Protein AF-A0A183MX30-F1 (afdb_monomer_lite)

Structure (mmCIF, N/CA/C/O backbone):
data_AF-A0A183MX30-F1
#
_entry.id   AF-A0A183MX30-F1
#
loop_
_atom_site.group_PDB
_atom_site.id
_atom_site.type_symbol
_atom_site.label_atom_id
_atom_site.label_alt_id
_atom_site.label_comp_id
_atom_site.label_asym_id
_atom_site.label_entity_id
_atom_site.label_seq_id
_atom_site.pdbx_PDB_ins_code
_atom_site.Cartn_x
_atom_site.Cartn_y
_atom_site.Cartn_z
_atom_site.occupancy
_atom_site.B_iso_or_equiv
_atom_site.auth_seq_id
_atom_site.auth_comp_id
_atom_site.auth_asym_id
_atom_site.auth_atom_id
_atom_site.pdbx_PDB_model_num
ATOM 1 N N . MET A 1 1 ? -20.136 -15.330 24.345 1.00 38.69 1 MET A N 1
ATOM 2 C CA . MET A 1 1 ? -18.735 -15.333 23.874 1.00 38.69 1 MET A CA 1
ATOM 3 C C . MET A 1 1 ? -18.656 -14.458 22.638 1.00 38.69 1 MET A C 1
ATOM 5 O O . MET A 1 1 ? -19.076 -14.880 21.572 1.00 38.69 1 MET A O 1
ATOM 9 N N . THR A 1 2 ? -18.221 -13.213 22.793 1.00 38.50 2 THR A N 1
ATOM 10 C CA . THR A 1 2 ? -17.940 -12.325 21.658 1.00 38.50 2 THR A CA 1
ATOM 11 C C . THR A 1 2 ? -16.667 -12.849 20.991 1.00 38.50 2 THR A C 1
ATOM 13 O O . THR A 1 2 ? -15.680 -13.014 21.712 1.00 38.50 2 THR A O 1
ATOM 16 N N . PRO A 1 3 ? -16.647 -13.178 19.687 1.00 45.16 3 PRO A N 1
ATOM 17 C CA . PRO A 1 3 ? -15.412 -13.617 19.052 1.00 45.16 3 PRO A CA 1
ATOM 18 C C . PRO A 1 3 ? -14.378 -12.498 19.205 1.00 45.16 3 PRO A C 1
ATOM 20 O O . PRO A 1 3 ? -14.671 -11.336 18.905 1.00 45.16 3 PRO A O 1
ATOM 23 N N . LEU A 1 4 ? -13.194 -12.835 19.734 1.00 46.47 4 LEU A N 1
ATOM 24 C CA . LEU A 1 4 ? -12.047 -11.933 19.707 1.00 46.47 4 LEU A CA 1
ATOM 25 C C . LEU A 1 4 ? -11.911 -11.442 18.267 1.00 46.47 4 LEU A C 1
ATOM 27 O O . LEU A 1 4 ? -11.867 -12.256 17.344 1.00 46.47 4 LEU A O 1
ATOM 31 N N . ARG A 1 5 ? -11.909 -10.116 18.086 1.00 47.94 5 ARG A N 1
ATOM 32 C CA . ARG A 1 5 ? -11.736 -9.488 16.775 1.00 47.94 5 ARG A CA 1
ATOM 33 C C . ARG A 1 5 ? -10.520 -10.148 16.120 1.00 47.94 5 ARG A C 1
ATOM 35 O O . ARG A 1 5 ? -9.455 -10.098 16.740 1.00 47.94 5 ARG A O 1
ATOM 42 N N . PRO A 1 6 ? -10.649 -10.786 14.943 1.00 50.72 6 PRO A N 1
ATOM 43 C CA . PRO A 1 6 ? -9.476 -11.258 14.235 1.00 50.72 6 PRO A CA 1
ATOM 44 C C . PRO A 1 6 ? -8.600 -10.029 14.032 1.00 50.72 6 PRO A C 1
ATOM 46 O O . PRO A 1 6 ? -9.053 -9.011 1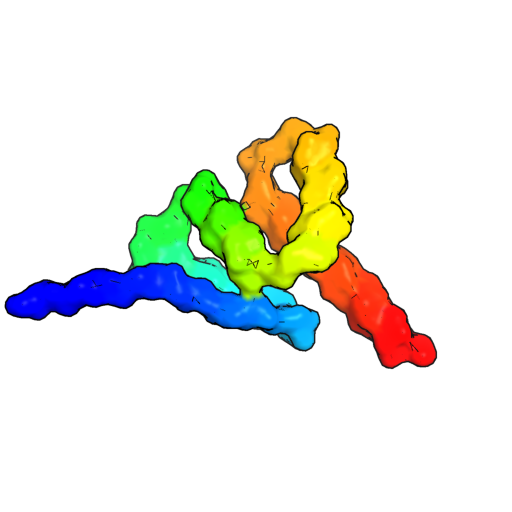3.505 1.00 50.72 6 PRO A O 1
ATOM 49 N N . SER A 1 7 ? -7.388 -10.081 14.577 1.00 57.94 7 SER A N 1
ATOM 50 C CA . SER A 1 7 ? -6.351 -9.091 14.334 1.00 57.94 7 SER A CA 1
ATOM 51 C C . SER A 1 7 ? -6.357 -8.793 12.84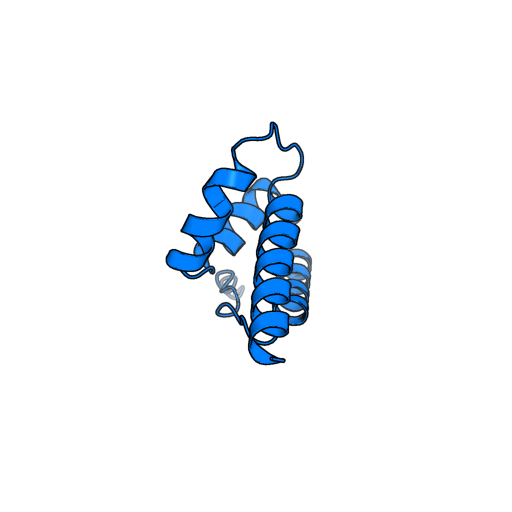0 1.00 57.94 7 SER A C 1
ATOM 53 O O . SER A 1 7 ? -6.361 -9.737 12.055 1.00 57.94 7 SER A O 1
ATOM 55 N N . PHE A 1 8 ? -6.424 -7.520 12.459 1.00 58.91 8 PHE A N 1
ATOM 56 C CA . PHE A 1 8 ? -6.398 -7.076 11.067 1.00 58.91 8 PHE A CA 1
ATOM 57 C C . PHE A 1 8 ? -5.124 -7.633 10.409 1.00 58.91 8 PHE A C 1
ATOM 59 O O . PHE A 1 8 ? -4.036 -7.085 10.587 1.00 58.91 8 PHE A O 1
ATOM 66 N N . GLN A 1 9 ? -5.224 -8.799 9.772 1.00 64.19 9 GLN A N 1
ATOM 67 C CA . GLN A 1 9 ? -4.122 -9.444 9.075 1.00 64.19 9 GLN A CA 1
ATOM 68 C C . GLN A 1 9 ? -4.247 -9.009 7.627 1.00 64.19 9 GLN A C 1
ATOM 70 O O . GLN A 1 9 ? -5.078 -9.532 6.893 1.00 64.19 9 GLN A O 1
ATOM 75 N N . LEU A 1 10 ? -3.447 -8.004 7.273 1.00 70.06 10 LEU A N 1
ATOM 76 C CA . LEU A 1 10 ? -3.309 -7.523 5.904 1.00 70.06 10 LEU A CA 1
ATOM 77 C C . LEU A 1 10 ? -2.999 -8.706 4.993 1.00 70.06 10 LEU A C 1
ATOM 79 O O . LEU A 1 10 ? -2.214 -9.593 5.361 1.00 70.06 10 LEU A O 1
ATOM 83 N N . LEU A 1 11 ? -3.589 -8.708 3.805 1.00 79.19 11 LEU A N 1
ATOM 84 C CA . LEU A 1 11 ? -3.211 -9.665 2.784 1.00 79.19 11 LEU A CA 1
ATOM 85 C C . LEU A 1 11 ? -1.716 -9.493 2.491 1.00 79.19 11 LEU A C 1
ATOM 87 O O . LEU A 1 11 ? -1.231 -8.359 2.396 1.00 79.19 11 LEU A O 1
ATOM 91 N N . PRO A 1 12 ? -0.965 -10.593 2.304 1.00 81.62 12 PRO A N 1
ATOM 92 C CA . PRO A 1 12 ? 0.421 -10.486 1.881 1.00 81.62 12 PRO A CA 1
ATOM 93 C C . PRO A 1 12 ? 0.489 -9.667 0.591 1.00 81.62 12 PRO A C 1
ATOM 95 O O . PRO A 1 12 ? -0.325 -9.861 -0.319 1.00 81.62 12 PRO A O 1
ATOM 98 N N . PHE A 1 13 ? 1.439 -8.733 0.539 1.00 84.19 13 PHE A N 1
ATOM 99 C CA . PHE A 1 13 ? 1.588 -7.827 -0.592 1.00 84.19 13 PHE A CA 1
ATOM 1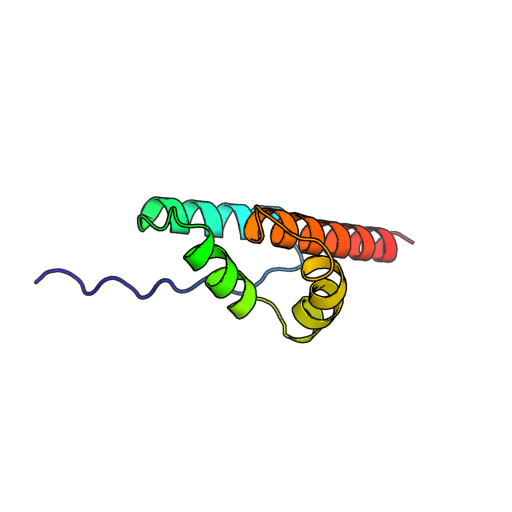00 C C . PHE A 1 13 ? 1.720 -8.600 -1.907 1.00 84.19 13 PHE A C 1
ATOM 102 O O . PHE A 1 13 ? 2.561 -9.494 -2.030 1.00 84.19 13 PHE A O 1
ATOM 109 N N . ARG A 1 14 ? 0.894 -8.230 -2.892 1.00 83.62 14 ARG A N 1
ATOM 110 C CA . ARG A 1 14 ? 0.879 -8.841 -4.224 1.00 83.62 14 ARG A CA 1
ATOM 111 C C . ARG A 1 14 ? 1.367 -7.861 -5.293 1.00 83.62 14 ARG A C 1
ATOM 113 O O . ARG A 1 14 ? 0.589 -7.010 -5.728 1.00 83.62 14 ARG A O 1
ATOM 120 N N . PRO A 1 15 ? 2.635 -7.962 -5.732 1.00 77.31 15 PRO A N 1
ATOM 121 C CA . PRO A 1 15 ? 3.173 -7.092 -6.777 1.00 77.31 15 PRO A CA 1
ATOM 122 C C . PRO A 1 15 ? 2.575 -7.372 -8.164 1.00 77.31 15 PRO A C 1
ATOM 124 O O . PRO A 1 15 ? 2.608 -6.492 -9.016 1.00 77.31 15 PRO A O 1
ATOM 127 N N . ASP A 1 16 ? 2.028 -8.568 -8.393 1.00 80.94 16 ASP A N 1
ATOM 128 C CA . ASP A 1 16 ? 1.395 -8.991 -9.650 1.00 80.94 16 ASP A CA 1
ATOM 129 C C . ASP A 1 16 ? 0.055 -8.294 -9.924 1.00 80.94 16 ASP A C 1
ATOM 131 O O . ASP A 1 16 ? -0.336 -8.137 -11.077 1.00 80.94 16 ASP A O 1
ATOM 135 N N . ASN A 1 17 ? -0.646 -7.859 -8.874 1.00 82.38 17 ASN A N 1
ATOM 136 C CA . ASN A 1 17 ? -1.919 -7.157 -8.998 1.00 82.38 17 ASN A CA 1
ATOM 137 C C . ASN A 1 17 ? -2.114 -6.172 -7.840 1.00 82.38 17 ASN A C 1
ATOM 139 O O . ASN A 1 17 ? -2.971 -6.335 -6.966 1.00 82.38 17 ASN A O 1
ATOM 143 N N . ILE A 1 18 ? -1.283 -5.130 -7.848 1.00 81.88 18 ILE A N 1
ATOM 144 C CA . ILE A 1 18 ? -1.250 -4.082 -6.820 1.00 81.88 18 ILE A CA 1
ATOM 145 C C . ILE A 1 18 ? -2.623 -3.411 -6.666 1.00 81.88 18 ILE A C 1
ATOM 147 O O . ILE A 1 18 ? -3.044 -3.126 -5.546 1.00 81.88 18 ILE A O 1
ATOM 151 N N . GLY A 1 19 ? -3.337 -3.184 -7.774 1.00 83.38 19 GLY A N 1
ATOM 152 C CA . GLY A 1 19 ? -4.668 -2.573 -7.761 1.00 83.38 19 GLY A CA 1
ATOM 153 C C . GLY A 1 19 ? -5.694 -3.412 -6.998 1.00 83.38 19 GLY A C 1
ATOM 154 O O . GLY A 1 19 ? -6.381 -2.888 -6.122 1.00 83.38 19 GLY A O 1
ATOM 155 N N . ALA A 1 20 ? -5.759 -4.721 -7.270 1.00 85.94 20 ALA A N 1
ATOM 156 C CA . ALA A 1 20 ? -6.650 -5.617 -6.535 1.00 85.94 20 ALA A CA 1
ATOM 157 C C . ALA A 1 20 ? -6.240 -5.754 -5.064 1.00 85.94 20 ALA A C 1
ATOM 159 O O . ALA A 1 20 ? -7.111 -5.781 -4.199 1.00 85.94 20 ALA A O 1
ATOM 160 N N . TRP A 1 21 ? -4.935 -5.801 -4.770 1.00 87.50 21 TRP A N 1
ATOM 161 C CA . TRP A 1 21 ? -4.442 -5.844 -3.392 1.00 87.50 21 TRP A CA 1
ATOM 162 C C . TRP A 1 21 ? -4.923 -4.635 -2.579 1.00 87.50 21 TRP A C 1
ATOM 164 O O . TRP A 1 21 ? -5.525 -4.824 -1.526 1.00 87.50 21 TRP A O 1
ATOM 174 N N . PHE A 1 22 ? -4.772 -3.414 -3.108 1.00 85.62 22 PHE A N 1
ATOM 175 C CA . PHE A 1 22 ? -5.320 -2.213 -2.466 1.00 85.62 22 PHE A CA 1
ATOM 176 C C . PHE A 1 22 ? -6.842 -2.272 -2.300 1.00 85.62 22 PHE A C 1
ATOM 178 O O . PHE A 1 22 ? -7.341 -1.914 -1.239 1.00 85.62 22 PHE A O 1
ATOM 185 N N . GLY A 1 23 ? -7.573 -2.766 -3.304 1.00 85.50 23 GLY A N 1
ATOM 186 C CA . GLY A 1 23 ? -9.029 -2.899 -3.223 1.00 85.50 23 GLY A CA 1
ATOM 187 C C . GLY A 1 23 ? -9.499 -3.817 -2.087 1.00 85.50 23 GLY A C 1
ATOM 188 O O . GLY A 1 23 ? -10.478 -3.500 -1.412 1.00 85.50 23 GLY A O 1
ATOM 189 N N . TYR A 1 24 ? -8.793 -4.925 -1.831 1.00 84.06 24 TYR A N 1
ATOM 190 C CA . TYR A 1 24 ? -9.095 -5.799 -0.691 1.00 84.06 24 TYR A CA 1
ATOM 191 C C . TYR A 1 24 ? -8.761 -5.143 0.652 1.00 84.06 24 TYR A C 1
ATOM 193 O O . TYR A 1 24 ? -9.562 -5.221 1.581 1.00 84.06 24 TYR A O 1
ATOM 201 N N . GLU A 1 25 ? -7.616 -4.466 0.744 1.00 83.62 25 GLU A N 1
ATOM 202 C CA . GLU A 1 25 ? -7.202 -3.750 1.955 1.00 83.62 25 GLU A CA 1
ATOM 203 C C . GLU A 1 25 ? -8.186 -2.639 2.335 1.00 83.62 25 GLU A C 1
ATOM 205 O O . GLU A 1 25 ? -8.595 -2.519 3.489 1.00 83.62 25 GLU A O 1
ATOM 210 N N . GLU A 1 26 ? -8.630 -1.850 1.356 1.00 84.94 26 GLU A N 1
ATOM 211 C CA . GLU A 1 26 ? -9.622 -0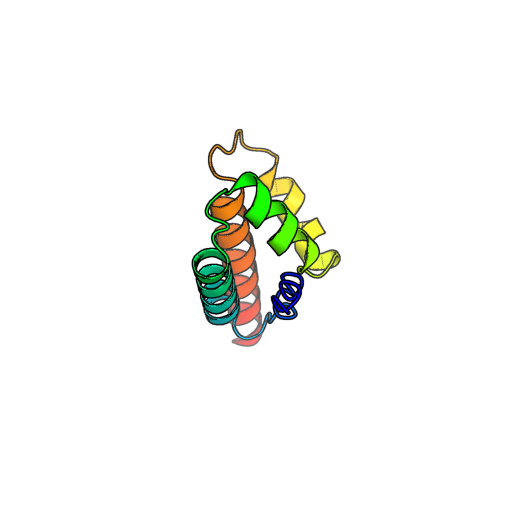.791 1.557 1.00 84.94 26 GLU A CA 1
ATOM 212 C C . GLU A 1 26 ? -10.982 -1.357 1.987 1.00 84.94 26 GLU A C 1
ATOM 214 O O . GLU A 1 26 ? -11.628 -0.793 2.876 1.00 84.94 26 GLU A O 1
ATOM 219 N N . ALA A 1 27 ? -11.394 -2.498 1.425 1.00 84.81 27 ALA A N 1
ATOM 220 C CA . ALA A 1 27 ? -12.603 -3.198 1.854 1.00 84.81 27 ALA A CA 1
ATOM 221 C C . ALA A 1 27 ? -12.490 -3.702 3.302 1.00 84.81 27 ALA A C 1
ATOM 223 O O . ALA A 1 27 ? -13.446 -3.566 4.071 1.00 84.81 27 ALA A O 1
ATOM 224 N N . ASP A 1 28 ? -11.327 -4.217 3.708 1.00 83.25 28 ASP A N 1
ATOM 225 C CA . ASP A 1 28 ? -11.083 -4.605 5.096 1.00 83.25 28 ASP A CA 1
ATOM 226 C C . ASP A 1 28 ? -11.054 -3.375 6.018 1.00 83.25 28 ASP A C 1
ATOM 228 O O . ASP A 1 28 ? -11.711 -3.381 7.064 1.00 83.25 28 ASP A O 1
ATOM 232 N N . PHE A 1 29 ? -10.408 -2.268 5.631 1.00 82.38 29 PHE A N 1
ATOM 233 C CA . PHE A 1 29 ? -10.425 -1.030 6.422 1.00 82.38 29 PHE A CA 1
ATOM 234 C C . PHE A 1 29 ? -11.854 -0.538 6.659 1.00 82.38 29 PHE A C 1
ATOM 236 O O . PHE A 1 29 ? -12.191 -0.158 7.783 1.00 82.38 29 PHE A O 1
ATOM 243 N N . GLN A 1 30 ? -12.714 -0.601 5.642 1.00 82.69 30 GLN A N 1
ATOM 244 C CA . GLN A 1 30 ? -14.131 -0.267 5.781 1.00 82.69 30 GLN A CA 1
ATOM 245 C C . GLN A 1 30 ? -14.868 -1.260 6.688 1.00 82.69 30 GLN A C 1
ATOM 247 O O . GLN A 1 30 ? -15.564 -0.846 7.617 1.00 82.69 30 GLN A O 1
ATOM 252 N N . LYS A 1 31 ? -14.676 -2.565 6.474 1.00 81.75 31 LYS A N 1
ATOM 253 C CA . LYS A 1 31 ? -15.331 -3.642 7.231 1.00 81.75 31 LYS A CA 1
ATOM 254 C C . LYS A 1 31 ? -15.005 -3.609 8.723 1.00 81.75 31 LYS A C 1
ATOM 256 O O . LYS A 1 31 ? -15.878 -3.875 9.548 1.00 81.75 31 LYS A O 1
ATOM 261 N N . TYR A 1 32 ? -13.766 -3.283 9.076 1.00 80.88 32 TYR A N 1
ATOM 262 C CA . TYR A 1 32 ? -13.313 -3.231 10.467 1.00 80.88 32 TYR A CA 1
ATOM 263 C C . TYR A 1 32 ? -13.373 -1.823 11.078 1.00 80.88 32 TYR A C 1
ATOM 265 O O . TYR A 1 32 ? -12.956 -1.639 12.223 1.00 80.88 32 TYR A O 1
ATOM 273 N N . GLY A 1 33 ? -13.915 -0.836 10.354 1.00 75.75 33 GLY A N 1
ATOM 274 C CA . GLY A 1 33 ? -14.108 0.519 10.867 1.00 75.75 33 GLY A CA 1
ATOM 275 C C . GLY A 1 33 ? -12.794 1.250 11.148 1.00 75.75 33 GLY A C 1
ATOM 276 O O . GLY A 1 33 ? -12.676 1.936 12.163 1.00 75.75 33 GLY A O 1
ATOM 277 N N . VAL A 1 34 ? -11.809 1.116 10.256 1.00 74.00 34 VAL A N 1
ATOM 278 C CA . VAL A 1 34 ? -10.522 1.828 10.293 1.00 74.00 34 VAL A CA 1
ATOM 279 C C . VAL A 1 34 ? -10.510 2.940 9.229 1.00 74.00 34 VAL A C 1
ATOM 281 O O . VAL A 1 34 ? -9.792 2.832 8.238 1.00 74.00 34 VAL A O 1
ATOM 284 N N . PRO A 1 35 ? -11.280 4.036 9.387 1.00 70.69 35 PRO A N 1
ATOM 285 C CA . PRO A 1 35 ? -11.303 5.128 8.412 1.00 70.69 35 PRO A CA 1
ATOM 286 C C . PRO A 1 35 ? -10.106 6.076 8.552 1.00 70.69 35 PRO A C 1
ATOM 288 O O . PRO A 1 35 ? -9.962 6.994 7.757 1.00 70.69 35 PRO A O 1
ATOM 291 N N . ASN A 1 36 ? -9.282 5.923 9.597 1.00 78.62 36 ASN A N 1
ATOM 292 C CA . ASN A 1 36 ? -8.240 6.891 9.914 1.00 78.62 36 ASN A CA 1
ATOM 293 C C . ASN A 1 36 ? -6.981 6.647 9.057 1.00 78.62 36 ASN A C 1
ATOM 295 O O . ASN A 1 36 ? -6.303 5.633 9.269 1.00 78.62 36 ASN A O 1
ATOM 299 N N . PRO A 1 37 ? -6.583 7.595 8.185 1.00 75.44 37 PRO A N 1
ATOM 300 C CA . PRO A 1 37 ? -5.378 7.473 7.360 1.00 75.44 37 PRO A CA 1
ATOM 301 C C . PRO A 1 37 ? -4.102 7.288 8.192 1.00 75.44 37 PRO A C 1
ATOM 303 O O . PRO A 1 37 ? -3.151 6.641 7.752 1.00 75.44 37 PRO A O 1
ATOM 306 N N . ARG A 1 38 ? -4.094 7.793 9.438 1.00 76.25 38 ARG A N 1
ATOM 307 C CA . ARG A 1 38 ? -2.983 7.622 10.393 1.00 76.25 38 ARG A CA 1
ATOM 308 C C . ARG A 1 38 ? -2.801 6.176 10.862 1.00 76.25 38 ARG A C 1
ATOM 310 O O . ARG A 1 38 ? -1.744 5.850 11.390 1.00 76.25 38 ARG A O 1
ATOM 317 N N . VAL A 1 39 ? -3.810 5.322 10.685 1.00 82.12 39 VAL A N 1
ATOM 318 C CA . VAL A 1 39 ? -3.763 3.887 11.011 1.00 82.12 39 VAL A CA 1
ATOM 319 C C . VAL A 1 39 ? -3.552 3.050 9.749 1.00 82.12 39 VAL A C 1
ATOM 321 O O . VAL A 1 39 ? -2.777 2.096 9.775 1.00 82.12 39 VAL A O 1
ATOM 324 N N . GLN A 1 40 ? -4.170 3.440 8.632 1.00 83.44 40 GLN A N 1
ATOM 325 C CA . GLN A 1 40 ? -4.039 2.741 7.350 1.00 83.44 40 GLN A CA 1
ATOM 326 C C . GLN A 1 40 ? -2.607 2.797 6.802 1.00 83.44 40 GLN A C 1
ATOM 328 O O . GLN A 1 40 ? -2.069 1.776 6.380 1.00 83.44 40 GLN A O 1
ATOM 333 N N . PHE A 1 41 ? -1.952 3.962 6.867 1.00 83.81 41 PHE A N 1
ATOM 334 C CA . PHE A 1 41 ? -0.578 4.126 6.387 1.00 83.81 41 PHE A CA 1
ATOM 335 C C . PHE A 1 41 ? 0.424 3.163 7.051 1.00 83.81 41 PHE A C 1
ATOM 337 O O . PHE A 1 41 ? 1.064 2.397 6.330 1.00 83.81 41 PHE A O 1
ATOM 344 N N . PRO A 1 42 ? 0.577 3.136 8.393 1.00 83.50 42 PRO A N 1
ATOM 345 C CA . PRO A 1 42 ? 1.524 2.225 9.029 1.00 83.50 42 PRO A CA 1
ATOM 346 C C . PRO A 1 42 ? 1.108 0.756 8.909 1.00 83.50 42 PRO A C 1
ATOM 348 O O . PRO A 1 42 ? 1.973 -0.110 9.015 1.00 83.50 42 PRO A O 1
ATOM 351 N N . ALA A 1 43 ? -0.178 0.456 8.699 1.00 85.38 43 ALA A N 1
ATOM 352 C CA . ALA A 1 43 ? -0.629 -0.896 8.392 1.00 85.38 43 ALA A CA 1
ATOM 353 C C . ALA A 1 43 ? -0.084 -1.326 7.021 1.00 85.38 43 ALA A C 1
ATOM 355 O O . ALA A 1 43 ? 0.753 -2.225 6.953 1.00 85.38 43 ALA A O 1
ATOM 356 N N . VAL A 1 44 ? -0.446 -0.613 5.952 1.00 84.81 44 VAL A N 1
ATOM 357 C CA . VAL A 1 44 ? 0.010 -0.908 4.585 1.00 84.81 44 VAL A CA 1
ATOM 358 C C . VAL A 1 44 ? 1.533 -0.907 4.498 1.00 84.81 44 VAL A C 1
ATOM 360 O O . VAL A 1 44 ? 2.098 -1.859 3.974 1.00 84.81 44 VAL A O 1
ATOM 363 N N . ALA A 1 45 ? 2.217 0.076 5.090 1.00 84.50 45 ALA A N 1
ATOM 364 C CA . ALA A 1 45 ? 3.679 0.144 5.089 1.00 84.50 45 ALA A CA 1
ATOM 365 C C . ALA A 1 45 ? 4.351 -1.091 5.722 1.00 84.50 45 ALA A C 1
ATOM 367 O O . ALA A 1 45 ? 5.419 -1.495 5.266 1.00 84.50 45 ALA A O 1
ATOM 368 N N . LYS A 1 46 ? 3.733 -1.715 6.736 1.00 85.25 46 LYS A N 1
ATOM 369 C CA . LYS A 1 46 ? 4.234 -2.959 7.348 1.00 85.25 46 LYS A CA 1
ATOM 370 C C . LYS A 1 46 ? 4.016 -4.195 6.476 1.00 85.25 46 LYS A C 1
ATOM 372 O O . LYS A 1 46 ? 4.756 -5.160 6.639 1.00 85.25 46 LYS A O 1
ATOM 377 N N . ALA A 1 47 ? 3.019 -4.184 5.594 1.00 86.12 47 ALA A N 1
ATOM 378 C CA . ALA A 1 47 ? 2.768 -5.284 4.664 1.00 86.12 47 ALA A CA 1
ATOM 379 C C . ALA A 1 47 ? 3.676 -5.247 3.425 1.00 86.12 47 ALA A C 1
ATOM 381 O O . ALA A 1 47 ? 3.799 -6.257 2.732 1.00 86.12 47 ALA A O 1
ATOM 382 N N . LEU A 1 48 ? 4.322 -4.111 3.137 1.00 86.81 48 LEU A N 1
ATOM 383 C CA . LEU A 1 48 ? 5.211 -3.991 1.984 1.00 86.81 48 LEU A CA 1
ATOM 384 C C . LEU A 1 48 ? 6.549 -4.709 2.219 1.00 86.81 48 LEU A C 1
ATOM 386 O O . LEU A 1 48 ? 7.118 -4.628 3.312 1.00 86.81 48 LEU A O 1
ATOM 390 N N . PRO A 1 49 ? 7.131 -5.319 1.171 1.00 86.88 49 PRO A N 1
ATOM 391 C CA . PRO A 1 49 ? 8.521 -5.746 1.195 1.00 86.88 49 PRO A CA 1
ATOM 392 C C . PRO A 1 49 ? 9.450 -4.574 1.535 1.00 86.88 49 PRO A C 1
ATOM 394 O O . PRO A 1 49 ? 9.274 -3.459 1.034 1.00 86.88 49 PRO A O 1
ATOM 397 N N . ARG A 1 50 ? 10.480 -4.830 2.348 1.00 85.56 50 ARG A N 1
ATOM 398 C CA . ARG A 1 50 ? 11.431 -3.799 2.800 1.00 85.56 50 ARG A CA 1
ATOM 399 C C . ARG A 1 50 ? 12.074 -3.054 1.627 1.00 85.56 50 ARG A C 1
ATOM 401 O O . ARG A 1 50 ? 12.121 -1.828 1.651 1.00 85.56 50 ARG A O 1
ATOM 408 N N . ASP A 1 51 ? 12.514 -3.770 0.596 1.00 84.81 51 ASP A N 1
ATOM 409 C CA . ASP A 1 51 ? 13.140 -3.185 -0.600 1.00 84.81 51 ASP A CA 1
ATOM 410 C C . ASP A 1 51 ? 12.167 -2.338 -1.433 1.00 84.81 51 ASP A C 1
ATOM 412 O O . ASP A 1 51 ? 12.565 -1.397 -2.131 1.00 84.81 51 ASP A O 1
ATOM 416 N N . LEU A 1 52 ? 10.867 -2.642 -1.344 1.00 84.12 52 LEU A N 1
ATOM 417 C CA . LEU A 1 52 ? 9.834 -1.827 -1.965 1.00 84.12 52 LEU A CA 1
ATOM 418 C C . LEU A 1 52 ? 9.702 -0.492 -1.236 1.00 84.12 52 LEU A C 1
ATOM 420 O O . LEU A 1 52 ? 9.852 0.565 -1.851 1.00 84.12 52 LEU A O 1
ATOM 424 N N . TYR A 1 53 ? 9.483 -0.565 0.078 1.00 86.19 53 TYR A N 1
ATOM 425 C CA . TYR A 1 53 ? 9.330 0.597 0.948 1.00 86.19 53 TYR A CA 1
ATOM 426 C C . TYR A 1 53 ? 10.556 1.520 0.895 1.00 86.19 53 TYR A C 1
ATOM 428 O O . TYR A 1 53 ? 10.412 2.736 0.782 1.00 86.19 53 TYR A O 1
ATOM 436 N N . MET A 1 54 ? 11.767 0.956 0.900 1.00 86.94 54 MET A N 1
ATOM 437 C CA . MET A 1 54 ? 13.003 1.743 0.884 1.00 86.94 54 MET A CA 1
ATOM 438 C C . MET A 1 54 ? 13.204 2.546 -0.402 1.00 86.94 54 MET A C 1
ATOM 440 O O . MET A 1 54 ? 13.792 3.622 -0.339 1.00 86.94 54 MET A O 1
ATOM 444 N N . SER A 1 55 ? 12.707 2.093 -1.559 1.00 83.44 55 SER A N 1
ATOM 445 C CA . SER A 1 55 ? 12.837 2.912 -2.774 1.00 83.44 55 SER A CA 1
ATOM 446 C C . SER A 1 55 ? 11.832 4.059 -2.833 1.00 83.44 55 SER A C 1
ATOM 448 O O . SER A 1 55 ? 12.070 5.033 -3.541 1.00 83.44 55 SER A O 1
ATOM 450 N N . ILE A 1 56 ? 10.660 3.893 -2.213 1.00 83.94 56 ILE A N 1
ATOM 451 C CA . ILE A 1 56 ? 9.556 4.858 -2.320 1.00 83.94 56 ILE A CA 1
ATOM 452 C C . ILE A 1 56 ? 9.595 5.878 -1.181 1.00 83.94 56 ILE A C 1
ATOM 454 O O . ILE A 1 56 ? 9.201 7.024 -1.386 1.00 83.94 56 ILE A O 1
ATOM 458 N N . ALA A 1 57 ? 10.127 5.498 -0.013 1.00 84.38 57 ALA A N 1
ATOM 459 C CA . ALA A 1 57 ? 10.228 6.356 1.164 1.00 84.38 57 ALA A CA 1
ATOM 460 C C . ALA A 1 57 ? 10.915 7.708 0.877 1.00 84.38 57 ALA A C 1
ATOM 462 O O . ALA A 1 57 ? 10.320 8.732 1.218 1.00 84.38 57 ALA A O 1
ATOM 463 N N . PRO A 1 58 ? 12.077 7.782 0.193 1.00 81.50 58 PRO A N 1
ATOM 464 C CA . PRO A 1 58 ? 12.745 9.061 -0.058 1.00 81.50 58 PRO A CA 1
ATOM 465 C C . PRO A 1 58 ? 11.871 10.075 -0.812 1.00 81.50 58 PRO A C 1
ATOM 467 O O . PRO A 1 58 ? 11.909 11.260 -0.504 1.00 81.50 58 PRO A O 1
ATOM 470 N N . GLY A 1 59 ? 11.044 9.620 -1.763 1.00 74.62 59 GLY A N 1
ATOM 471 C CA . GLY A 1 59 ? 10.144 10.491 -2.530 1.00 74.62 59 GLY A CA 1
ATOM 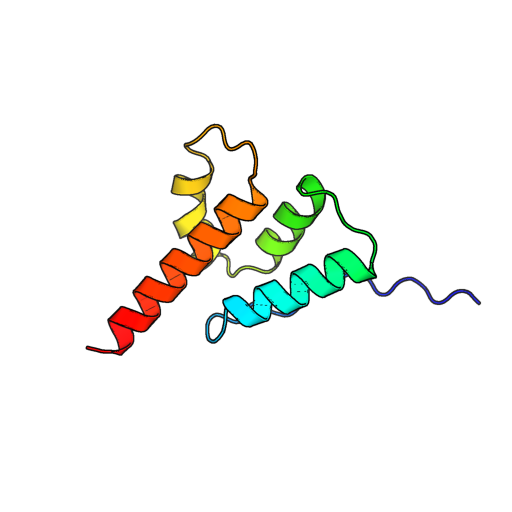472 C C . GLY A 1 59 ? 8.857 10.871 -1.792 1.00 74.62 59 GLY A C 1
ATOM 473 O O . GLY A 1 59 ? 8.222 11.864 -2.131 1.00 74.62 59 GLY A O 1
ATOM 474 N N . MET A 1 60 ? 8.475 10.097 -0.778 1.00 76.62 60 MET A N 1
ATOM 475 C CA . MET A 1 60 ? 7.216 10.261 -0.053 1.00 76.62 60 MET A CA 1
ATOM 476 C C . MET A 1 60 ? 7.337 11.228 1.131 1.00 76.62 60 MET A C 1
ATOM 478 O O . MET A 1 60 ? 6.383 11.931 1.443 1.00 76.62 60 MET A O 1
ATOM 482 N N . PHE A 1 61 ? 8.515 11.288 1.763 1.00 69.75 61 PHE A N 1
ATOM 483 C CA . PHE A 1 61 ? 8.791 12.154 2.919 1.00 69.75 61 PHE A CA 1
ATOM 484 C C . PHE A 1 61 ? 9.399 13.518 2.549 1.00 69.75 61 PHE A C 1
ATOM 486 O O . PHE A 1 61 ? 9.598 14.351 3.426 1.00 69.75 61 PHE A O 1
ATOM 493 N N . HIS A 1 62 ? 9.704 13.762 1.269 1.00 66.06 62 HIS A N 1
ATOM 494 C CA . HIS A 1 62 ? 10.297 15.027 0.809 1.00 66.06 62 HIS A CA 1
ATOM 495 C C . HIS A 1 62 ? 9.250 16.132 0.554 1.00 66.06 62 HIS A C 1
ATOM 497 O O . HIS A 1 62 ? 9.594 17.295 0.354 1.00 66.06 62 HIS A O 1
ATOM 503 N N . SER A 1 63 ? 7.964 15.788 0.536 1.00 60.06 63 SER A N 1
ATOM 504 C CA . SER A 1 63 ? 6.867 16.750 0.383 1.00 60.06 63 SER A CA 1
ATOM 505 C C . SER A 1 63 ? 6.104 16.836 1.703 1.00 60.06 63 SER A C 1
ATOM 507 O O . SER A 1 63 ? 5.988 15.831 2.400 1.00 60.06 63 SER A O 1
ATOM 509 N N . ASP A 1 64 ? 5.580 18.006 2.059 1.00 62.59 64 ASP A N 1
ATOM 510 C CA . ASP A 1 64 ? 4.676 18.149 3.206 1.00 62.59 64 ASP A CA 1
ATOM 511 C C . ASP A 1 64 ? 3.321 17.519 2.830 1.00 62.59 64 ASP A C 1
ATOM 513 O O . ASP A 1 64 ? 2.410 18.160 2.300 1.00 62.59 64 ASP A O 1
ATOM 517 N N . VAL A 1 65 ? 3.257 16.187 2.916 1.00 65.19 65 VAL A N 1
ATOM 518 C CA . VAL A 1 65 ? 2.150 15.394 2.384 1.00 65.19 65 VAL A CA 1
ATOM 519 C C . VAL A 1 65 ? 0.995 15.386 3.383 1.00 65.19 65 VAL A C 1
ATOM 521 O O . VAL A 1 65 ? 1.045 14.714 4.411 1.00 65.19 65 VAL A O 1
ATOM 524 N N . SER A 1 66 ? -0.096 16.067 3.027 1.00 73.31 66 SER A N 1
ATOM 525 C CA . SER A 1 66 ? -1.350 16.057 3.796 1.00 73.31 66 SER A CA 1
ATOM 526 C C . SER A 1 66 ? -2.035 14.675 3.811 1.00 73.31 66 SER A C 1
ATOM 528 O O . SER A 1 66 ? -2.685 14.309 4.789 1.00 73.31 66 SER A O 1
ATOM 530 N N . GLU A 1 67 ? -1.823 13.865 2.765 1.00 82.56 67 GLU A N 1
ATOM 531 C CA . GLU A 1 67 ? -2.442 12.544 2.573 1.00 82.56 67 GLU A CA 1
ATOM 532 C C . GLU A 1 67 ? -1.384 11.444 2.333 1.00 82.56 67 GLU A C 1
ATOM 534 O O . GLU A 1 67 ? -1.105 11.048 1.191 1.00 82.56 67 GLU A O 1
ATOM 539 N N . PRO A 1 68 ? -0.735 10.944 3.402 1.00 80.38 68 PRO A N 1
ATOM 540 C CA . PRO A 1 68 ? 0.382 10.003 3.288 1.00 80.38 68 PRO A CA 1
ATOM 541 C C . PRO A 1 68 ? -0.038 8.645 2.711 1.00 80.38 68 PRO A C 1
ATOM 543 O O . PRO A 1 68 ? 0.747 8.001 2.019 1.00 80.38 68 PRO A O 1
ATOM 546 N N . TYR A 1 69 ? -1.283 8.221 2.950 1.00 83.44 69 TYR A N 1
ATOM 547 C CA . TYR A 1 69 ? -1.831 6.972 2.418 1.00 83.44 69 TYR A CA 1
ATOM 548 C C . TYR A 1 69 ? -2.008 7.013 0.893 1.00 83.44 69 TYR A C 1
ATOM 550 O O . TYR A 1 69 ? -1.504 6.141 0.186 1.00 83.44 69 TYR A O 1
ATOM 558 N N . GLU A 1 70 ? -2.637 8.066 0.370 1.00 84.56 70 GLU A N 1
ATOM 559 C CA . GLU A 1 70 ? -2.834 8.233 -1.075 1.00 84.56 70 GLU A CA 1
ATOM 560 C C . GLU A 1 70 ? -1.508 8.395 -1.820 1.00 84.56 70 GLU A C 1
ATOM 562 O O . GLU A 1 70 ? -1.318 7.875 -2.924 1.00 84.56 70 GLU A O 1
ATOM 567 N N . THR A 1 71 ? -0.546 9.074 -1.197 1.00 85.75 71 THR A N 1
ATOM 568 C CA . THR A 1 71 ? 0.796 9.228 -1.771 1.00 85.75 71 THR A CA 1
ATOM 569 C C . THR A 1 71 ? 1.537 7.892 -1.815 1.00 85.75 71 THR A C 1
ATOM 571 O O . THR A 1 71 ? 2.150 7.572 -2.836 1.00 85.75 71 THR A O 1
ATOM 574 N N . LEU A 1 72 ? 1.419 7.070 -0.767 1.00 85.75 72 LEU A N 1
ATOM 575 C CA . LEU A 1 72 ? 1.953 5.707 -0.741 1.00 85.75 72 LEU A CA 1
ATOM 576 C C . LEU A 1 72 ? 1.348 4.845 -1.854 1.00 85.75 72 LEU A C 1
ATOM 578 O O . LEU A 1 72 ? 2.086 4.209 -2.610 1.00 85.75 72 LEU A O 1
ATOM 582 N N . LYS A 1 73 ? 0.019 4.877 -2.002 1.00 85.75 73 LYS A N 1
ATOM 583 C CA . LYS A 1 73 ? -0.714 4.151 -3.048 1.00 85.75 73 LYS A CA 1
ATOM 584 C C . LYS A 1 73 ? -0.213 4.529 -4.441 1.00 85.75 73 LYS A C 1
ATOM 586 O O . LYS A 1 73 ? 0.177 3.654 -5.215 1.00 85.75 73 LYS A O 1
ATOM 591 N N . LYS A 1 74 ? -0.116 5.829 -4.733 1.00 85.12 74 LYS A N 1
ATOM 592 C CA . LYS A 1 74 ? 0.419 6.339 -6.008 1.00 85.12 74 LYS A CA 1
ATOM 593 C C . LYS A 1 74 ? 1.874 5.928 -6.242 1.00 85.12 74 LYS A C 1
ATOM 595 O O . LYS A 1 74 ? 2.213 5.545 -7.359 1.00 85.12 74 LYS A O 1
ATOM 600 N N . ALA A 1 75 ? 2.730 5.982 -5.221 1.00 86.44 75 ALA A N 1
ATOM 601 C CA . ALA A 1 75 ? 4.139 5.613 -5.350 1.00 86.44 75 ALA A CA 1
ATOM 602 C C . ALA A 1 75 ? 4.322 4.120 -5.673 1.00 86.44 75 ALA A C 1
ATOM 604 O O . ALA A 1 75 ? 5.121 3.768 -6.545 1.00 86.44 75 ALA A O 1
ATOM 605 N N . ILE A 1 76 ? 3.551 3.249 -5.017 1.00 86.19 76 ILE A N 1
ATOM 606 C CA . ILE A 1 76 ? 3.581 1.803 -5.264 1.00 86.19 76 ILE A CA 1
ATOM 607 C C . ILE A 1 76 ? 3.016 1.482 -6.649 1.00 86.19 76 ILE A C 1
ATOM 609 O O . ILE A 1 76 ? 3.639 0.722 -7.387 1.00 86.19 76 ILE A O 1
ATOM 613 N N . LEU A 1 77 ? 1.896 2.102 -7.039 1.00 83.44 77 LEU A N 1
ATOM 614 C CA . LEU A 1 77 ? 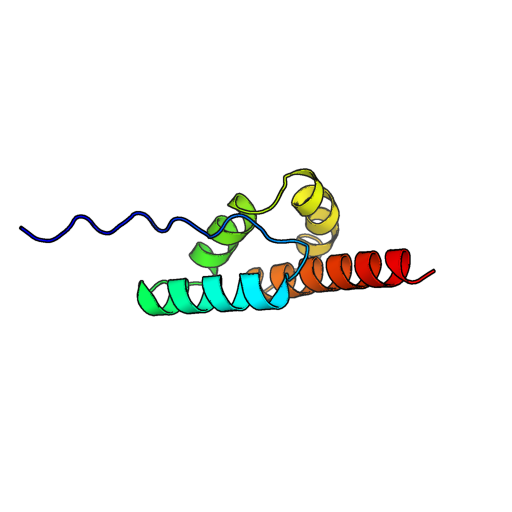1.316 1.934 -8.376 1.00 83.44 77 LEU A CA 1
ATOM 615 C C . LEU A 1 77 ? 2.277 2.398 -9.475 1.00 83.44 77 LEU A C 1
ATOM 617 O O . LEU A 1 77 ? 2.480 1.677 -10.446 1.00 83.44 77 LEU A O 1
ATOM 621 N N . LYS A 1 78 ? 2.937 3.550 -9.298 1.00 82.62 78 LYS A N 1
ATOM 622 C CA . LYS A 1 78 ? 3.948 4.054 -10.240 1.00 82.62 78 LYS A CA 1
ATOM 623 C C . LYS A 1 78 ? 5.128 3.090 -10.377 1.00 82.62 78 LYS A C 1
ATOM 625 O O . LYS A 1 78 ? 5.628 2.895 -11.478 1.00 82.62 78 LYS A O 1
ATOM 630 N N . ARG A 1 79 ? 5.580 2.474 -9.279 1.00 80.25 79 ARG A N 1
ATOM 631 C CA . ARG A 1 79 ? 6.658 1.472 -9.329 1.00 80.25 79 ARG A CA 1
ATOM 632 C C . ARG A 1 79 ? 6.198 0.147 -9.951 1.00 80.25 79 ARG A C 1
ATOM 634 O O . ARG A 1 79 ? 6.984 -0.487 -10.653 1.00 80.25 79 ARG A O 1
ATOM 641 N N . GLY A 1 80 ? 4.940 -0.237 -9.739 1.00 73.00 80 GLY A N 1
ATOM 642 C CA . GLY A 1 80 ? 4.298 -1.366 -10.414 1.00 73.00 80 GLY A CA 1
ATOM 643 C C . GLY A 1 80 ? 4.236 -1.189 -11.929 1.00 73.00 80 GLY A C 1
ATOM 644 O O . GLY A 1 80 ? 4.706 -2.056 -12.654 1.00 73.00 80 GLY A O 1
ATOM 645 N N . ASP A 1 81 ? 3.757 -0.032 -12.393 1.00 71.12 81 ASP A N 1
ATOM 646 C CA . ASP A 1 81 ? 3.681 0.334 -13.819 1.00 71.12 81 ASP A CA 1
ATOM 647 C C . ASP A 1 81 ? 5.056 0.315 -14.504 1.00 71.12 81 ASP A C 1
ATOM 649 O O . ASP A 1 81 ? 5.209 -0.229 -15.595 1.00 71.12 81 ASP A O 1
ATOM 653 N N . LEU A 1 82 ? 6.090 0.836 -13.831 1.00 64.81 82 LEU A N 1
ATOM 654 C CA . LEU A 1 82 ? 7.466 0.777 -14.335 1.00 64.81 82 LEU A CA 1
ATOM 655 C C . LEU A 1 82 ? 7.979 -0.665 -14.479 1.00 64.81 82 LEU A C 1
ATOM 657 O O . LEU A 1 82 ? 8.719 -0.957 -15.415 1.00 64.81 82 LEU A O 1
ATOM 661 N N . THR A 1 83 ? 7.583 -1.561 -13.571 1.00 61.59 83 THR A N 1
ATOM 662 C CA . THR A 1 83 ? 7.984 -2.976 -13.616 1.00 61.59 83 THR A CA 1
ATOM 663 C C . THR A 1 83 ? 7.231 -3.731 -14.713 1.00 61.59 83 THR A C 1
ATOM 665 O O . THR A 1 83 ? 7.824 -4.565 -15.390 1.00 61.59 83 THR A O 1
ATOM 668 N N . ASP A 1 84 ? 5.946 -3.433 -14.914 1.00 62.97 84 ASP A N 1
ATOM 669 C CA . ASP A 1 84 ? 5.125 -4.019 -15.980 1.00 62.97 84 ASP A CA 1
ATOM 670 C C . ASP A 1 84 ? 5.654 -3.636 -17.370 1.00 62.97 84 ASP A C 1
ATOM 672 O O . ASP A 1 84 ? 5.902 -4.503 -18.206 1.00 62.97 84 ASP A O 1
ATOM 676 N N . ARG A 1 85 ? 5.983 -2.353 -17.569 1.00 59.59 85 ARG A N 1
ATOM 677 C CA . ARG A 1 85 ? 6.603 -1.861 -18.809 1.00 59.59 85 ARG A CA 1
ATOM 678 C C . ARG A 1 85 ? 7.987 -2.450 -19.076 1.00 59.59 85 ARG A C 1
ATOM 680 O O . ARG A 1 85 ? 8.298 -2.716 -20.227 1.00 59.59 85 ARG A O 1
ATOM 687 N N . GLN A 1 86 ? 8.801 -2.690 -18.044 1.00 57.12 86 GLN A N 1
ATOM 688 C CA . GLN A 1 86 ? 10.093 -3.377 -18.202 1.00 57.12 86 GLN A CA 1
ATOM 689 C C . GLN A 1 86 ? 9.964 -4.857 -18.582 1.00 57.12 86 GLN A C 1
ATOM 691 O O . GLN A 1 86 ? 10.925 -5.425 -19.087 1.00 57.12 86 GLN A O 1
ATOM 696 N N . ARG A 1 87 ? 8.826 -5.505 -18.304 1.00 56.84 87 ARG A N 1
ATOM 697 C CA . ARG A 1 87 ? 8.581 -6.906 -18.689 1.00 56.84 87 ARG A CA 1
ATOM 698 C C . ARG A 1 87 ? 8.015 -7.047 -20.101 1.00 56.84 87 ARG A C 1
ATOM 700 O O . ARG A 1 87 ? 7.930 -8.172 -20.583 1.00 56.84 87 ARG A O 1
ATOM 707 N N . LEU A 1 88 ? 7.594 -5.942 -20.718 1.00 58.53 88 LEU A N 1
ATOM 708 C CA . LEU A 1 88 ? 6.991 -5.913 -22.049 1.00 58.53 88 LEU A CA 1
ATOM 709 C C . LEU A 1 88 ? 7.992 -5.550 -23.167 1.00 58.53 88 LEU A C 1
ATOM 711 O O . LEU A 1 88 ? 7.556 -5.363 -24.300 1.00 58.53 88 LEU A O 1
ATOM 715 N N . ASP A 1 89 ? 9.288 -5.442 -22.850 1.00 51.41 89 ASP A N 1
ATOM 716 C CA . ASP A 1 89 ? 10.385 -5.260 -23.818 1.00 51.41 89 ASP A CA 1
ATOM 717 C C . ASP A 1 89 ? 11.070 -6.600 -24.138 1.00 51.41 89 ASP A C 1
ATOM 719 O O . ASP A 1 89 ? 11.403 -7.340 -23.178 1.00 51.41 89 ASP A O 1
#

Secondary structure (DSSP, 8-state):
-PPPPP---PPPP-GGGHHHHHHHHHHHHHHTT---HHHHHHHHHHHS-HHHHHHHHHHHSSS--S-HHHHHHHHHHHHHHHHHHHH--

pLDDT: mean 75.82, std 12.39, range [38.5, 87.5]

Sequence (89 aa):
MTPLRPSFQLLPFRPDNIGAWFGYEEADFQKYGVPNPRVQFPAVAKALPRDLYMSIAPGMFHSDVSEPYETLKKAILKRGDLTDRQRLD

Organism: NCBI:txid48269

Foldseek 3Di:
DPPDPPDPDQDQQDLPCNPVSVVVLVVSCVVVVPPDLVVSLVVVLVNDDPVLCVVQVVVQPVDPDPRSNVSSSVSSVVVSVVVVVVVVD

Radius of gyration: 14.47 Å; chains: 1; bounding box: 32×34×48 Å